Protein AF-A0A845E142-F1 (afdb_monomer)

Secondary structure (DSSP, 8-state):
------HHHHHHHHHHHHHHHHHHHHHHHHHHHH-TT-HHHHHHHHHHHHHHHHHHHHHHHHH---STTTTS---SS--TTSSPPTT--

Organism: NCBI:txid45668

Foldseek 3Di:
DPDDPDLVVVLVVLVVVLVVLVVLLVVLVVVCVVVVPPVVSVVSNVVSVVVNVVSQVVSCVRPNHDDPDPPGDADPPGCPVVDDDPVSD

Radius of gyration: 15.97 Å; Cα contacts (8 Å, |Δi|>4): 50; chains: 1; bounding box: 47×23×45 Å

pLDDT: mean 89.31, std 13.06, range [38.09, 98.81]

Nearest PDB structures (foldseek):
  6rwy-assembly1_L  TM=8.661E-01  e=1.184E+00  Shigella flexneri
  1lrz-assembly1_A  TM=8.532E-01  e=1.113E+00  Staphylococcus aureus
  7rye-assembly1_G  TM=8.133E-01  e=1.822E+00  Salmonella enterica subsp. enterica serovar Typhimurium

Mean predicted aligned error: 5.3 Å

Solvent-accessible surface area (backbone atoms only — not comparable to full-atom values): 5410 Å² total; per-residue (Å²): 131,84,80,75,78,55,67,65,62,52,51,50,54,55,49,52,51,39,50,54,40,51,48,52,47,51,53,47,48,62,48,35,77,77,41,80,79,46,64,64,60,53,51,52,42,55,52,42,53,52,51,38,52,52,48,51,51,55,43,33,76,76,68,42,60,82,45,73,95,76,72,35,74,76,58,87,70,84,46,77,80,76,50,79,54,84,83,77,101

Structure (mmCIF, N/CA/C/O backbone):
data_AF-A0A845E142-F1
#
_entry.id   AF-A0A845E142-F1
#
loop_
_atom_site.group_PDB
_atom_site.id
_atom_site.type_symbol
_atom_site.label_atom_id
_atom_site.label_alt_id
_atom_site.label_comp_id
_atom_site.label_asym_id
_atom_site.label_entity_id
_atom_site.label_seq_id
_atom_site.pdbx_PDB_ins_code
_atom_site.Cartn_x
_atom_site.Cartn_y
_atom_site.Cartn_z
_atom_site.occupancy
_atom_site.B_iso_or_equiv
_atom_site.auth_seq_id
_atom_site.auth_comp_id
_atom_site.auth_asym_id
_atom_site.auth_atom_id
_atom_site.pdbx_PDB_model_num
ATOM 1 N N . MET A 1 1 ? 32.636 -11.509 -9.370 1.00 38.09 1 MET A N 1
ATOM 2 C CA . MET A 1 1 ? 31.690 -11.072 -10.420 1.00 38.09 1 MET A CA 1
ATOM 3 C C . MET A 1 1 ? 30.367 -10.766 -9.735 1.00 38.09 1 MET A C 1
ATOM 5 O O . MET A 1 1 ? 29.820 -11.663 -9.109 1.00 38.09 1 MET A O 1
ATOM 9 N N . LYS A 1 2 ? 29.915 -9.505 -9.721 1.00 46.09 2 LYS A N 1
ATOM 10 C CA . LYS A 1 2 ? 28.627 -9.140 -9.111 1.00 46.09 2 LYS A CA 1
ATOM 11 C C . LYS A 1 2 ? 27.521 -9.768 -9.961 1.00 46.09 2 LYS A C 1
ATOM 13 O O . LYS A 1 2 ? 27.431 -9.454 -11.143 1.00 46.09 2 LYS A O 1
ATOM 18 N N . GLN A 1 3 ? 26.745 -10.685 -9.390 1.00 47.62 3 GLN A N 1
ATOM 19 C CA . GLN A 1 3 ? 25.528 -11.188 -10.023 1.00 47.62 3 GLN A CA 1
ATOM 20 C C . GLN A 1 3 ? 24.621 -9.976 -10.261 1.00 47.62 3 GLN A C 1
ATOM 22 O O . GLN A 1 3 ? 24.196 -9.331 -9.304 1.00 47.62 3 GLN A O 1
ATOM 27 N N . ALA A 1 4 ? 24.406 -9.606 -11.523 1.00 57.75 4 ALA A N 1
ATOM 28 C CA . ALA A 1 4 ? 23.418 -8.594 -11.862 1.00 57.75 4 ALA A CA 1
ATOM 29 C C . ALA A 1 4 ? 22.057 -9.098 -11.363 1.00 57.75 4 ALA A C 1
ATOM 31 O O . ALA A 1 4 ? 21.683 -10.240 -11.643 1.00 57.75 4 ALA A O 1
ATOM 32 N N . ALA A 1 5 ? 21.361 -8.287 -10.565 1.00 63.06 5 ALA A N 1
ATOM 33 C CA . ALA A 1 5 ? 20.026 -8.617 -10.092 1.00 63.06 5 ALA A CA 1
ATOM 34 C C . ALA A 1 5 ? 19.133 -8.903 -11.306 1.00 63.06 5 ALA A C 1
ATOM 36 O O . ALA A 1 5 ? 19.100 -8.115 -12.248 1.00 63.06 5 ALA A O 1
ATOM 37 N N . ASN A 1 6 ? 18.457 -10.053 -11.309 1.00 82.62 6 ASN A N 1
ATOM 38 C CA . ASN A 1 6 ? 17.491 -10.386 -12.348 1.00 82.62 6 ASN A CA 1
ATOM 39 C C . ASN A 1 6 ? 16.286 -9.433 -12.196 1.00 82.62 6 ASN A C 1
ATOM 41 O O . ASN A 1 6 ? 15.571 -9.569 -11.197 1.00 82.62 6 ASN A O 1
ATOM 45 N N . PRO A 1 7 ? 16.028 -8.512 -13.149 1.00 82.50 7 PRO A N 1
ATOM 46 C CA . PRO A 1 7 ? 14.974 -7.503 -13.017 1.00 82.50 7 PRO A CA 1
ATOM 47 C C . PRO A 1 7 ? 13.585 -8.115 -12.836 1.00 82.50 7 PRO A C 1
ATOM 49 O O . PRO A 1 7 ? 12.741 -7.544 -12.151 1.00 82.50 7 PRO A O 1
ATOM 52 N N . ALA A 1 8 ? 13.353 -9.304 -13.405 1.00 84.81 8 ALA A N 1
ATOM 53 C CA . 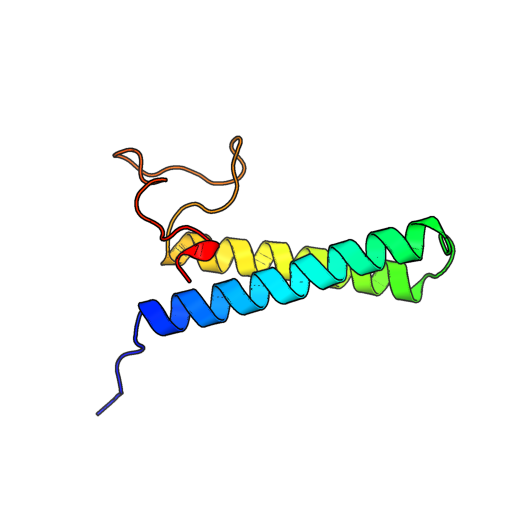ALA A 1 8 ? 12.119 -10.040 -13.184 1.00 84.81 8 ALA A CA 1
ATOM 54 C C . ALA A 1 8 ? 12.002 -10.450 -11.712 1.00 84.81 8 ALA A C 1
ATOM 56 O O . ALA A 1 8 ? 11.022 -10.110 -11.065 1.00 84.81 8 ALA A O 1
ATOM 57 N N . LYS A 1 9 ? 13.026 -11.106 -11.148 1.00 88.19 9 LYS A N 1
ATOM 58 C CA . LYS A 1 9 ? 13.028 -11.555 -9.743 1.00 88.19 9 LYS A CA 1
ATOM 59 C C . LYS A 1 9 ? 12.824 -10.397 -8.763 1.00 88.19 9 LYS A C 1
ATOM 61 O O . LYS A 1 9 ? 12.129 -10.554 -7.766 1.00 88.19 9 LYS A O 1
ATOM 66 N N . GLU A 1 10 ? 13.423 -9.246 -9.045 1.00 90.69 10 GLU A N 1
ATOM 67 C CA . GLU A 1 10 ? 13.238 -8.040 -8.240 1.00 90.69 10 GLU A CA 1
ATOM 68 C C . GLU A 1 10 ? 11.808 -7.493 -8.333 1.00 90.69 10 GLU A C 1
ATOM 70 O O . GLU A 1 10 ? 11.211 -7.175 -7.304 1.00 90.69 10 GLU A O 1
ATOM 75 N N . ARG A 1 11 ? 11.236 -7.448 -9.545 1.00 90.25 11 ARG A N 1
ATOM 76 C CA . ARG A 1 11 ? 9.827 -7.094 -9.765 1.00 90.25 11 ARG A CA 1
ATOM 77 C C . ARG A 1 11 ? 8.899 -8.004 -8.960 1.00 90.25 11 ARG A C 1
ATOM 79 O O . ARG A 1 11 ? 8.024 -7.489 -8.272 1.00 90.25 11 ARG A O 1
ATOM 86 N N . TYR A 1 12 ? 9.117 -9.321 -9.020 1.00 89.94 12 TYR A N 1
ATOM 87 C CA . TYR A 1 12 ? 8.354 -10.315 -8.259 1.00 89.94 12 TYR A CA 1
ATOM 88 C C . TYR A 1 12 ? 8.430 -10.051 -6.756 1.00 89.94 12 TYR A C 1
ATOM 90 O O . TYR A 1 12 ? 7.3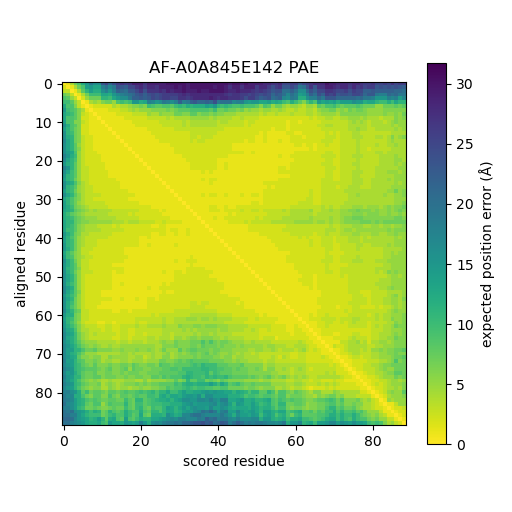97 -9.888 -6.120 1.00 89.94 12 TYR A O 1
ATOM 98 N N . ALA A 1 13 ? 9.638 -9.938 -6.199 1.00 92.44 13 ALA A N 1
ATOM 99 C CA . ALA A 1 13 ? 9.823 -9.742 -4.762 1.00 92.44 13 ALA A CA 1
ATOM 100 C C . ALA A 1 13 ? 9.190 -8.434 -4.257 1.00 92.44 13 ALA A C 1
ATOM 102 O O . ALA A 1 13 ? 8.615 -8.389 -3.170 1.00 92.44 13 ALA A O 1
ATOM 103 N N . LEU A 1 14 ? 9.283 -7.354 -5.041 1.00 93.69 14 LEU A N 1
ATOM 104 C CA . LEU A 1 14 ? 8.679 -6.081 -4.666 1.00 93.69 14 LEU A CA 1
ATOM 105 C C . LEU A 1 14 ? 7.149 -6.126 -4.770 1.00 93.69 14 LEU A C 1
ATOM 107 O O . LEU A 1 14 ? 6.475 -5.602 -3.886 1.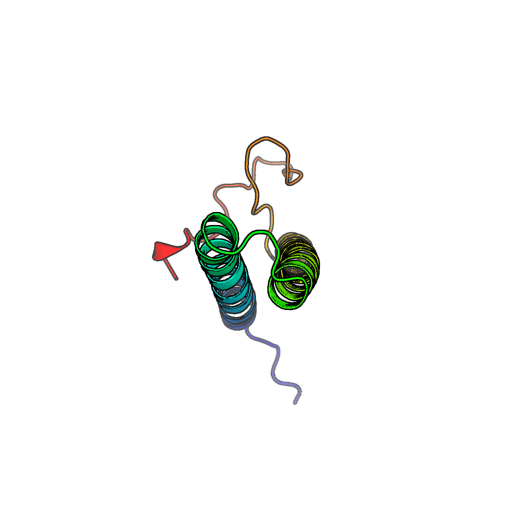00 93.69 14 LEU A O 1
ATOM 111 N N . MET A 1 15 ? 6.607 -6.774 -5.806 1.00 92.75 15 MET A N 1
ATOM 112 C CA . MET A 1 15 ? 5.164 -6.979 -5.953 1.00 92.75 15 MET A CA 1
ATOM 113 C C . MET A 1 15 ? 4.598 -7.849 -4.828 1.00 92.75 15 MET A C 1
ATOM 115 O O . MET A 1 15 ? 3.601 -7.475 -4.220 1.00 92.75 15 MET A O 1
ATOM 119 N N . GLU A 1 16 ? 5.260 -8.960 -4.504 1.00 93.50 16 GLU A N 1
ATOM 120 C CA . GLU A 1 16 ? 4.881 -9.849 -3.402 1.00 93.50 16 GLU A CA 1
ATOM 121 C C . GLU A 1 16 ? 4.821 -9.072 -2.082 1.00 93.50 16 GLU A C 1
ATOM 123 O O . GLU A 1 16 ? 3.829 -9.135 -1.358 1.00 93.50 16 GLU A O 1
ATOM 128 N N . LYS A 1 17 ? 5.831 -8.236 -1.806 1.00 96.31 17 LYS A N 1
ATOM 129 C CA . LYS A 1 17 ? 5.830 -7.398 -0.604 1.00 96.31 17 LYS A CA 1
ATOM 130 C C . LYS A 1 17 ? 4.672 -6.392 -0.590 1.00 96.31 17 LYS A C 1
ATOM 132 O O . LYS A 1 17 ? 4.049 -6.209 0.453 1.00 96.31 17 LYS A O 1
ATOM 137 N N . ILE A 1 18 ? 4.366 -5.756 -1.725 1.00 96.38 18 ILE A N 1
ATOM 138 C CA . ILE A 1 18 ? 3.203 -4.860 -1.849 1.00 96.38 18 ILE A CA 1
ATOM 139 C C . ILE A 1 18 ? 1.914 -5.622 -1.533 1.00 96.38 18 ILE A C 1
ATOM 141 O O . ILE A 1 18 ? 1.115 -5.145 -0.734 1.00 96.38 18 ILE A O 1
ATOM 145 N N . GLN A 1 19 ? 1.735 -6.811 -2.111 1.00 94.62 19 GLN A N 1
ATOM 146 C CA . GLN A 1 19 ? 0.551 -7.645 -1.899 1.00 94.62 19 GLN A CA 1
ATOM 147 C C . GLN A 1 19 ? 0.396 -8.060 -0.434 1.00 94.62 19 GLN A C 1
ATOM 149 O O . GLN A 1 19 ? -0.707 -7.987 0.098 1.00 94.62 19 GLN A O 1
ATOM 154 N N . MET A 1 20 ? 1.486 -8.438 0.240 1.00 97.50 20 MET A N 1
ATOM 155 C CA . MET A 1 20 ? 1.461 -8.788 1.664 1.00 97.50 20 MET A CA 1
ATOM 156 C C . MET A 1 20 ? 1.019 -7.611 2.543 1.00 97.50 20 MET A C 1
ATOM 158 O O . MET A 1 20 ? 0.171 -7.778 3.419 1.00 97.50 20 MET A O 1
ATOM 162 N N . VAL A 1 21 ? 1.581 -6.420 2.311 1.00 98.44 21 VAL A N 1
ATOM 163 C CA . VAL A 1 21 ? 1.232 -5.215 3.082 1.00 98.44 21 VAL A CA 1
ATOM 164 C C . VAL A 1 21 ? -0.207 -4.785 2.791 1.00 98.44 21 VAL A C 1
ATOM 166 O O . VAL A 1 21 ? -0.952 -4.472 3.717 1.00 98.44 21 VAL A O 1
ATOM 169 N N . ASP A 1 22 ? -0.626 -4.815 1.525 1.00 97.69 22 ASP A N 1
ATOM 170 C CA . ASP A 1 22 ? -1.995 -4.474 1.128 1.00 97.69 22 ASP A CA 1
ATOM 171 C C . ASP A 1 22 ? -3.024 -5.461 1.691 1.00 97.69 22 ASP A C 1
ATOM 173 O O . ASP A 1 22 ? -4.093 -5.040 2.128 1.00 97.69 22 ASP A O 1
ATOM 177 N N . PHE A 1 23 ? -2.696 -6.754 1.751 1.00 97.81 23 PHE A N 1
ATOM 178 C CA . PHE A 1 23 ? -3.531 -7.751 2.418 1.00 97.81 23 PHE A CA 1
ATOM 179 C C . PHE A 1 23 ? -3.693 -7.428 3.908 1.00 97.81 23 PHE A C 1
ATOM 181 O O . PHE A 1 23 ? -4.814 -7.369 4.404 1.00 97.81 23 PHE A O 1
ATOM 188 N N . ALA A 1 24 ? -2.597 -7.129 4.610 1.00 98.56 24 ALA A N 1
ATOM 189 C CA . ALA A 1 24 ? -2.658 -6.758 6.023 1.00 98.56 24 ALA A CA 1
ATOM 190 C C . ALA A 1 24 ? -3.490 -5.485 6.270 1.00 98.56 24 ALA A C 1
ATOM 192 O O . ALA A 1 24 ? -4.189 -5.396 7.277 1.00 98.56 24 ALA A O 1
ATOM 193 N N . LEU A 1 25 ? -3.462 -4.514 5.349 1.00 98.81 25 LEU A N 1
ATOM 194 C CA . LEU A 1 25 ? -4.321 -3.328 5.414 1.00 98.81 25 LEU A CA 1
ATOM 195 C C . LEU A 1 25 ? -5.807 -3.674 5.279 1.00 98.81 25 LEU A C 1
ATOM 197 O O . LEU A 1 25 ? -6.626 -3.101 6.000 1.00 98.81 25 LEU A O 1
ATOM 201 N N . VAL A 1 26 ? -6.162 -4.607 4.392 1.00 98.69 26 VAL A N 1
ATOM 202 C CA . VAL A 1 26 ? -7.543 -5.096 4.260 1.00 98.69 26 VAL A CA 1
ATOM 203 C C . VAL A 1 26 ? -7.985 -5.783 5.551 1.00 98.69 26 VAL A C 1
ATOM 205 O O . VAL A 1 26 ? -9.025 -5.425 6.099 1.00 98.69 26 VAL A O 1
ATOM 208 N N . GLU A 1 27 ? -7.169 -6.689 6.089 1.00 98.69 27 GLU A N 1
ATOM 209 C CA . GLU A 1 27 ? -7.484 -7.406 7.331 1.00 98.69 27 GLU A CA 1
ATOM 210 C C . GLU A 1 27 ? -7.638 -6.455 8.525 1.00 98.69 27 GLU A C 1
ATOM 212 O O . GLU A 1 27 ? -8.595 -6.560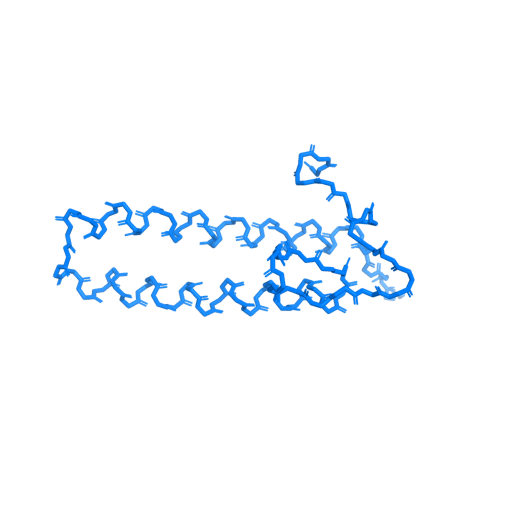 9.291 1.00 98.69 27 GLU A O 1
ATOM 217 N N . LEU A 1 28 ? -6.738 -5.475 8.668 1.00 98.75 28 LEU A N 1
ATOM 218 C CA . LEU A 1 28 ? -6.837 -4.465 9.724 1.00 98.75 28 LEU A CA 1
ATOM 219 C C . LEU A 1 28 ? -8.068 -3.577 9.563 1.00 98.75 28 LEU A C 1
ATOM 221 O O . LEU A 1 28 ? -8.656 -3.195 10.570 1.00 98.75 28 LEU A O 1
ATOM 225 N N . THR A 1 29 ? -8.480 -3.272 8.331 1.00 98.69 29 THR A N 1
ATOM 226 C CA . THR A 1 29 ? -9.734 -2.544 8.083 1.00 98.69 29 THR A CA 1
ATOM 227 C C . THR A 1 29 ? -10.918 -3.334 8.638 1.00 98.69 29 THR A C 1
ATOM 229 O O . THR A 1 29 ? -11.664 -2.817 9.465 1.00 98.69 29 THR A O 1
ATOM 232 N N . LEU A 1 30 ? -11.026 -4.616 8.269 1.00 98.62 30 LEU A N 1
ATOM 233 C CA . LEU A 1 30 ? -12.099 -5.500 8.736 1.00 98.62 30 LEU A CA 1
ATOM 234 C C . LEU A 1 30 ? -12.084 -5.685 10.262 1.00 98.62 30 LEU A C 1
ATOM 236 O O . LEU A 1 30 ? -13.134 -5.717 10.904 1.00 98.62 30 LEU A O 1
ATOM 240 N N . TYR A 1 31 ? -10.899 -5.787 10.868 1.00 98.75 31 TYR A N 1
ATOM 241 C CA . TYR A 1 31 ? -10.763 -5.854 12.322 1.00 98.75 31 TYR A CA 1
ATOM 242 C C . TYR A 1 31 ? -11.233 -4.556 12.996 1.00 98.75 31 TYR A C 1
ATOM 244 O O . TYR A 1 31 ? -12.037 -4.601 13.931 1.00 98.75 31 TYR A O 1
ATOM 252 N N . LEU A 1 32 ? -10.779 -3.397 12.509 1.00 98.75 32 LEU A N 1
ATOM 253 C CA . LEU A 1 32 ? -11.106 -2.085 13.072 1.00 98.75 32 LEU A CA 1
ATOM 254 C C . LEU A 1 32 ? -12.587 -1.717 12.921 1.00 98.75 32 LEU A C 1
ATOM 256 O O . LEU A 1 32 ? -13.108 -1.026 13.795 1.00 98.75 32 LEU A O 1
ATOM 260 N N . ASP A 1 33 ? -13.286 -2.239 11.907 1.00 98.69 33 ASP A N 1
ATOM 261 C CA . ASP A 1 33 ? -14.748 -2.112 11.784 1.00 98.69 33 ASP A CA 1
ATOM 262 C C . ASP A 1 33 ? -15.487 -2.674 13.014 1.00 98.69 33 ASP A C 1
ATOM 264 O O . ASP A 1 33 ? -16.570 -2.206 13.371 1.00 98.69 33 ASP A O 1
ATOM 268 N N . THR A 1 34 ? -14.889 -3.656 13.699 1.00 98.44 34 THR A N 1
ATOM 269 C CA . THR A 1 34 ? -15.437 -4.263 14.925 1.00 98.44 34 THR A CA 1
ATOM 270 C C . THR A 1 34 ? -14.745 -3.790 16.209 1.00 98.44 34 THR A C 1
ATOM 272 O O . THR A 1 34 ? -15.341 -3.870 17.283 1.00 98.44 34 THR A O 1
ATOM 275 N N . HIS A 1 35 ? -13.527 -3.242 16.115 1.00 98.56 35 HIS A N 1
ATOM 276 C CA . HIS A 1 35 ? -12.713 -2.771 17.245 1.00 98.56 35 HIS A CA 1
ATOM 277 C C . HIS A 1 35 ? -12.195 -1.329 17.034 1.00 98.56 35 HIS A C 1
ATOM 279 O O . HIS A 1 35 ? -10.987 -1.087 17.065 1.00 98.56 35 HIS A O 1
ATOM 285 N N . PRO A 1 36 ? -13.075 -0.321 16.872 1.00 98.44 36 PRO A N 1
ATOM 286 C CA . PRO A 1 36 ? -12.676 1.023 16.432 1.00 98.44 36 PRO A CA 1
ATOM 287 C C . PRO A 1 36 ? -11.871 1.829 17.466 1.00 98.44 36 PRO A C 1
ATOM 289 O O . PRO A 1 36 ? -11.374 2.909 17.160 1.00 98.44 36 PRO A O 1
ATOM 292 N N . GLN A 1 37 ? -11.767 1.345 18.706 1.00 98.50 37 GLN A N 1
ATOM 293 C CA . GLN A 1 37 ? -11.021 1.996 19.791 1.00 98.50 37 GLN A CA 1
ATOM 294 C C . GLN A 1 37 ? -9.648 1.353 20.042 1.00 98.50 37 GLN A C 1
ATOM 296 O O . GLN A 1 37 ? -8.916 1.797 20.929 1.00 98.50 37 GLN A O 1
ATOM 301 N N . ASP A 1 38 ? -9.281 0.321 19.277 1.00 98.75 38 ASP A N 1
ATOM 302 C CA . ASP A 1 38 ? -7.980 -0.332 19.385 1.00 98.75 38 ASP A CA 1
ATOM 303 C C . ASP A 1 38 ? -6.881 0.559 18.787 1.00 98.75 38 ASP A C 1
ATOM 305 O O . ASP A 1 38 ? -6.596 0.567 17.587 1.00 98.75 38 ASP A O 1
ATOM 309 N N . THR A 1 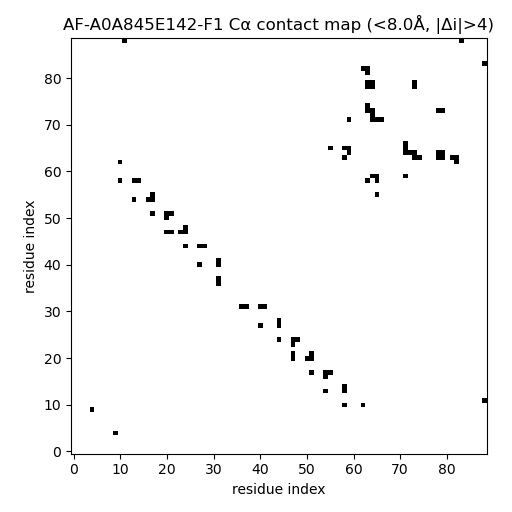39 ? -6.255 1.351 19.655 1.00 98.56 39 THR A N 1
ATOM 310 C CA . THR A 1 39 ? -5.219 2.308 19.250 1.00 98.56 39 THR A CA 1
ATOM 311 C C . THR A 1 39 ? -3.972 1.639 18.677 1.00 98.56 39 THR A C 1
ATOM 313 O O . THR A 1 39 ? -3.299 2.253 17.848 1.00 98.56 39 THR A O 1
ATOM 316 N N . GLN A 1 40 ? -3.668 0.394 19.060 1.00 98.75 40 GLN A N 1
ATOM 317 C CA . GLN A 1 40 ? -2.521 -0.332 18.516 1.00 98.75 40 GLN A CA 1
ATOM 318 C C . GLN A 1 40 ? -2.796 -0.764 17.076 1.00 98.75 40 GLN A C 1
ATOM 320 O O . GLN A 1 40 ? -1.965 -0.516 16.201 1.00 98.75 40 GLN A O 1
ATOM 325 N N . ALA A 1 41 ? -3.983 -1.314 16.807 1.00 98.56 41 ALA A N 1
ATOM 326 C CA . ALA A 1 41 ? -4.393 -1.678 15.453 1.00 98.56 41 ALA A CA 1
ATOM 327 C C . ALA A 1 41 ? -4.467 -0.451 14.524 1.00 98.56 41 ALA A C 1
ATOM 329 O O . ALA A 1 41 ? -4.003 -0.510 13.385 1.00 98.56 41 ALA A O 1
ATOM 330 N N . ILE A 1 42 ? -4.943 0.698 15.022 1.00 98.81 42 ILE A N 1
ATOM 331 C CA . ILE A 1 42 ? -4.934 1.966 14.267 1.00 98.81 42 ILE A CA 1
ATOM 332 C C . ILE A 1 42 ? -3.503 2.404 13.927 1.00 98.81 42 ILE A C 1
ATOM 334 O O . ILE A 1 42 ? -3.221 2.818 12.800 1.00 98.81 42 ILE A O 1
ATOM 338 N N . GLN A 1 43 ? -2.577 2.333 14.887 1.00 98.81 43 GLN A N 1
ATOM 339 C CA . GLN A 1 43 ? -1.175 2.682 14.642 1.00 98.81 43 GLN A CA 1
ATOM 340 C C . GLN A 1 43 ? -0.536 1.746 13.615 1.00 98.81 43 GLN A C 1
ATOM 342 O O . GLN A 1 43 ? 0.146 2.226 12.708 1.00 98.81 43 GLN A O 1
ATOM 347 N N . GLN A 1 44 ? -0.795 0.441 13.715 1.00 98.75 44 GLN A N 1
ATOM 348 C CA . GLN A 1 44 ? -0.306 -0.548 12.760 1.00 98.75 44 GLN A CA 1
ATOM 349 C C . GLN A 1 44 ? -0.857 -0.292 11.354 1.00 98.75 44 GLN A C 1
ATOM 351 O O . GLN A 1 44 ? -0.091 -0.286 10.391 1.00 98.75 44 GLN A O 1
ATOM 356 N N . PHE A 1 45 ? -2.155 0.002 11.235 1.00 98.81 45 PHE A N 1
ATOM 357 C CA . PHE A 1 45 ? -2.779 0.361 9.963 1.00 98.81 45 PHE A CA 1
ATOM 358 C C . PHE A 1 45 ? -2.082 1.568 9.325 1.00 98.81 45 PHE A C 1
ATOM 360 O O . PHE A 1 45 ? -1.673 1.514 8.167 1.00 98.81 45 PHE A O 1
ATOM 367 N N . ASN A 1 46 ? -1.860 2.639 10.092 1.00 98.69 46 ASN A N 1
ATOM 368 C CA . ASN A 1 46 ? -1.196 3.842 9.589 1.00 98.69 46 ASN A CA 1
ATOM 369 C C . ASN A 1 46 ? 0.258 3.583 9.160 1.00 98.69 46 ASN A C 1
ATOM 371 O O . ASN A 1 46 ? 0.703 4.114 8.141 1.00 98.69 46 ASN A O 1
ATOM 375 N N . GLN A 1 47 ? 0.999 2.760 9.909 1.00 98.75 47 GLN A N 1
ATOM 376 C CA . GLN A 1 47 ? 2.369 2.372 9.557 1.00 98.75 47 GLN A CA 1
ATOM 377 C C . GLN A 1 47 ? 2.406 1.587 8.241 1.00 98.75 47 GLN A C 1
ATOM 379 O O . GLN A 1 47 ? 3.176 1.927 7.342 1.00 98.75 47 GLN A O 1
ATOM 384 N N . LEU A 1 48 ? 1.530 0.592 8.096 1.00 98.75 48 LEU A N 1
ATOM 385 C CA . LEU A 1 48 ? 1.435 -0.215 6.881 1.00 98.75 48 LEU A CA 1
ATOM 386 C C . LEU A 1 48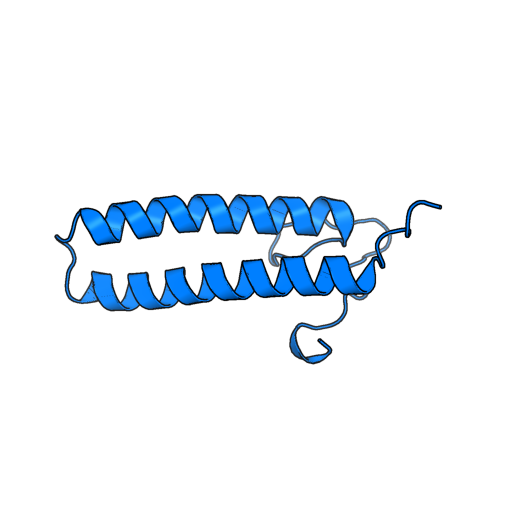 ? 0.924 0.599 5.686 1.00 98.75 48 LEU A C 1
ATOM 388 O O . LEU A 1 48 ? 1.351 0.360 4.561 1.00 98.75 48 LEU A O 1
ATOM 392 N N . ALA A 1 49 ? 0.069 1.602 5.902 1.00 98.62 49 ALA A N 1
ATOM 393 C CA . ALA A 1 49 ? -0.410 2.480 4.835 1.00 98.62 49 ALA A CA 1
ATOM 394 C C . ALA A 1 49 ? 0.736 3.319 4.245 1.00 98.62 49 ALA A C 1
ATOM 396 O O . ALA A 1 49 ? 0.842 3.471 3.024 1.00 98.62 49 ALA A O 1
ATOM 397 N N . VAL A 1 50 ? 1.628 3.822 5.106 1.00 98.56 50 VAL A N 1
ATOM 398 C CA . VAL A 1 50 ? 2.863 4.497 4.686 1.00 98.56 50 VAL A CA 1
ATOM 399 C C . VAL A 1 50 ? 3.785 3.523 3.951 1.00 98.56 50 VAL A C 1
ATOM 401 O O . VAL A 1 50 ? 4.238 3.840 2.852 1.00 98.56 50 VAL A O 1
ATOM 404 N N . GLU A 1 51 ? 4.002 2.322 4.495 1.00 98.56 51 GLU A N 1
ATOM 405 C CA . GLU A 1 51 ? 4.841 1.304 3.853 1.00 98.56 51 GLU A CA 1
ATOM 406 C C . GLU A 1 51 ? 4.310 0.905 2.465 1.00 98.56 51 GLU A C 1
ATOM 408 O O . GLU A 1 51 ? 5.072 0.889 1.499 1.00 98.56 51 GLU A O 1
ATOM 413 N N . SER A 1 52 ? 3.004 0.656 2.328 1.00 98.19 52 SER A N 1
ATOM 414 C CA . SER A 1 52 ? 2.352 0.328 1.052 1.00 98.19 52 SER A CA 1
ATOM 415 C C . SER A 1 52 ? 2.584 1.420 0.009 1.00 98.19 52 SER A C 1
ATOM 417 O O . SER A 1 52 ? 2.986 1.138 -1.125 1.00 98.19 52 SER A O 1
ATOM 419 N N . ARG A 1 53 ? 2.389 2.688 0.390 1.00 97.31 53 ARG A N 1
ATOM 420 C CA . ARG A 1 53 ? 2.634 3.837 -0.492 1.00 97.31 53 ARG A CA 1
ATOM 421 C C . ARG A 1 53 ? 4.088 3.882 -0.958 1.00 97.31 53 ARG A C 1
ATOM 423 O O . ARG A 1 53 ? 4.339 4.088 -2.147 1.00 97.31 53 ARG A O 1
ATOM 430 N N . ASP A 1 54 ? 5.029 3.705 -0.040 1.00 97.81 54 ASP A N 1
ATOM 431 C CA . ASP A 1 54 ? 6.456 3.823 -0.330 1.00 97.81 54 ASP A CA 1
ATOM 432 C C . ASP A 1 54 ? 6.944 2.654 -1.206 1.00 97.81 54 ASP A C 1
ATOM 434 O O . ASP A 1 54 ? 7.687 2.871 -2.166 1.00 97.81 54 ASP A O 1
ATOM 438 N N . LEU A 1 55 ? 6.446 1.434 -0.969 1.00 97.44 55 LEU A N 1
ATOM 439 C CA . LEU A 1 55 ? 6.709 0.267 -1.817 1.00 97.44 55 LEU A CA 1
ATOM 440 C C . LEU A 1 55 ? 6.145 0.440 -3.231 1.00 97.44 55 LEU A C 1
ATOM 442 O O . LEU A 1 55 ? 6.852 0.179 -4.204 1.00 97.44 55 LEU A O 1
ATOM 446 N N . LYS A 1 56 ? 4.905 0.927 -3.364 1.00 95.75 56 LYS A N 1
ATOM 447 C CA . LYS A 1 56 ? 4.287 1.210 -4.672 1.00 95.75 56 LYS A CA 1
ATOM 448 C C . LYS A 1 56 ? 5.056 2.288 -5.432 1.00 95.75 56 LYS A C 1
ATOM 450 O O . LYS A 1 56 ? 5.296 2.128 -6.623 1.00 95.75 56 LYS A O 1
ATOM 455 N N . SER A 1 57 ? 5.511 3.337 -4.745 1.00 95.19 57 SER A N 1
ATOM 456 C CA . SER A 1 57 ? 6.380 4.363 -5.337 1.00 95.19 57 SER A CA 1
ATOM 457 C C . SER A 1 57 ? 7.708 3.772 -5.825 1.00 95.19 57 SER A C 1
ATOM 459 O O . SER A 1 57 ? 8.131 4.035 -6.950 1.00 95.19 57 SER A O 1
ATOM 461 N N . ALA A 1 58 ? 8.350 2.920 -5.019 1.00 95.06 58 ALA A N 1
ATOM 462 C CA . ALA A 1 58 ? 9.584 2.241 -5.408 1.00 95.06 58 ALA A CA 1
ATOM 463 C C . ALA A 1 58 ? 9.383 1.299 -6.607 1.00 95.06 58 ALA A C 1
ATOM 465 O O . ALA A 1 58 ? 10.262 1.211 -7.467 1.00 95.06 58 ALA A O 1
ATOM 466 N N . TYR A 1 59 ? 8.233 0.623 -6.681 1.00 93.50 59 TYR A N 1
ATOM 467 C CA . TYR A 1 59 ? 7.868 -0.219 -7.816 1.00 93.50 59 TYR A CA 1
ATOM 468 C C . TYR A 1 59 ? 7.690 0.619 -9.078 1.00 93.50 59 TYR A C 1
ATOM 470 O O . TYR A 1 59 ? 8.299 0.320 -10.104 1.00 93.50 59 TYR A O 1
ATOM 478 N N . GLU A 1 60 ? 6.928 1.709 -8.992 1.00 92.25 60 GLU A N 1
ATOM 479 C CA . GLU A 1 60 ? 6.638 2.574 -10.134 1.00 92.25 60 GLU A CA 1
ATOM 480 C C . GLU A 1 60 ? 7.893 3.200 -10.742 1.00 92.25 60 GLU A C 1
ATOM 482 O O . GLU A 1 60 ? 8.035 3.237 -11.964 1.00 92.25 60 GLU A O 1
ATOM 487 N N . GLN A 1 61 ? 8.843 3.612 -9.898 1.00 91.31 61 GLN A N 1
ATOM 488 C CA . GLN A 1 61 ? 10.130 4.163 -10.334 1.00 91.31 61 GLN A CA 1
ATOM 489 C C . GLN A 1 61 ? 10.971 3.174 -11.155 1.00 91.31 61 GLN A C 1
ATOM 491 O O . GLN A 1 61 ? 11.792 3.603 -11.963 1.00 91.31 61 GLN A O 1
ATOM 496 N N . ARG A 1 62 ? 10.804 1.862 -10.941 1.00 90.50 62 ARG A N 1
ATOM 497 C CA . ARG A 1 62 ? 11.630 0.816 -11.572 1.00 90.50 62 ARG A CA 1
ATOM 498 C C . ARG A 1 62 ? 10.921 0.100 -12.713 1.00 90.50 62 ARG A C 1
ATOM 500 O O . ARG A 1 62 ? 11.571 -0.309 -13.672 1.00 90.50 62 ARG A O 1
ATOM 507 N N . PHE A 1 63 ? 9.611 -0.088 -12.595 1.00 88.88 63 PHE A N 1
ATOM 508 C CA . PHE A 1 63 ? 8.864 -1.045 -13.409 1.00 88.88 63 PHE A CA 1
ATOM 509 C C . PHE A 1 63 ? 7.689 -0.438 -14.179 1.00 88.88 63 PHE A C 1
ATOM 511 O O . PHE A 1 63 ? 7.105 -1.140 -15.005 1.00 88.88 63 PHE A O 1
ATOM 518 N N . GLY A 1 64 ? 7.380 0.844 -13.960 1.00 89.81 64 GLY A N 1
ATOM 519 C CA . GLY A 1 64 ? 6.286 1.547 -14.625 1.00 89.81 64 GLY A CA 1
ATOM 520 C C . GLY 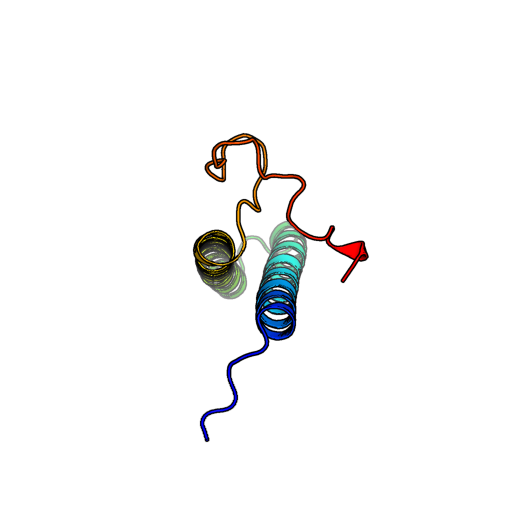A 1 64 ? 5.015 1.657 -13.774 1.00 89.81 64 GLY A C 1
ATOM 521 O O . GLY A 1 64 ? 4.992 1.222 -12.623 1.00 89.81 64 GLY A O 1
ATOM 522 N N . PRO A 1 65 ? 3.955 2.277 -14.314 1.00 91.75 65 PRO A N 1
ATOM 523 C CA . PRO A 1 65 ? 2.775 2.656 -13.541 1.00 91.75 65 PRO A CA 1
ATOM 524 C C . PRO A 1 65 ? 2.040 1.445 -12.943 1.00 91.75 65 PRO A C 1
ATOM 526 O O . PRO A 1 65 ? 1.965 0.385 -13.564 1.00 91.75 65 PRO A O 1
ATOM 529 N N . LEU A 1 66 ? 1.479 1.620 -11.740 1.00 90.69 66 LEU A N 1
ATOM 530 C CA . LEU A 1 66 ? 0.827 0.550 -10.971 1.00 90.69 66 LEU A CA 1
ATOM 531 C C . LEU A 1 66 ? -0.601 0.904 -10.515 1.00 90.69 66 LEU A C 1
ATOM 533 O O . LEU A 1 66 ? -1.459 0.028 -10.431 1.00 90.69 66 LEU A O 1
ATOM 537 N N . ARG A 1 67 ? -0.881 2.177 -10.217 1.00 90.06 67 ARG A N 1
ATOM 538 C CA . ARG A 1 67 ? -2.130 2.661 -9.607 1.00 90.06 67 ARG A CA 1
ATOM 539 C C . ARG A 1 67 ? -2.989 3.457 -10.595 1.00 90.06 67 ARG A C 1
ATOM 541 O O . ARG A 1 67 ? -2.607 4.529 -11.063 1.00 90.06 67 ARG A O 1
ATOM 548 N N . GLN A 1 68 ? -4.163 2.915 -10.902 1.00 87.38 68 GLN A N 1
ATOM 549 C CA . GLN A 1 68 ? -5.095 3.445 -11.904 1.00 87.38 68 GLN A CA 1
ATOM 550 C C . GLN A 1 68 ? -5.679 4.823 -11.539 1.00 87.38 68 GLN A C 1
ATOM 552 O O . GLN A 1 68 ? -5.475 5.341 -10.442 1.00 87.38 68 GLN A O 1
ATOM 557 N N . TYR A 1 69 ? -6.443 5.403 -12.472 1.00 88.62 69 TYR A N 1
ATOM 558 C CA . TYR A 1 69 ? -7.236 6.626 -12.266 1.00 88.62 69 TYR A CA 1
ATOM 559 C C . TYR A 1 69 ? -6.412 7.863 -11.863 1.00 88.62 69 TYR A C 1
ATOM 561 O O . TYR A 1 69 ? -6.856 8.694 -11.077 1.00 88.62 69 TYR A O 1
ATOM 569 N N . GLY A 1 70 ? -5.201 7.991 -12.417 1.00 86.75 70 GLY A N 1
ATOM 570 C CA . GLY A 1 70 ? -4.329 9.153 -12.208 1.00 86.75 70 GLY A CA 1
ATOM 571 C C . GLY A 1 70 ? -3.458 9.093 -10.951 1.00 86.75 70 GLY A C 1
ATOM 572 O O . GLY A 1 70 ? -2.758 10.059 -10.661 1.00 86.75 70 GLY A O 1
ATOM 573 N N . ALA A 1 71 ? -3.460 7.976 -10.217 1.00 89.50 71 ALA A N 1
ATOM 574 C CA . ALA A 1 71 ? -2.586 7.792 -9.058 1.00 89.50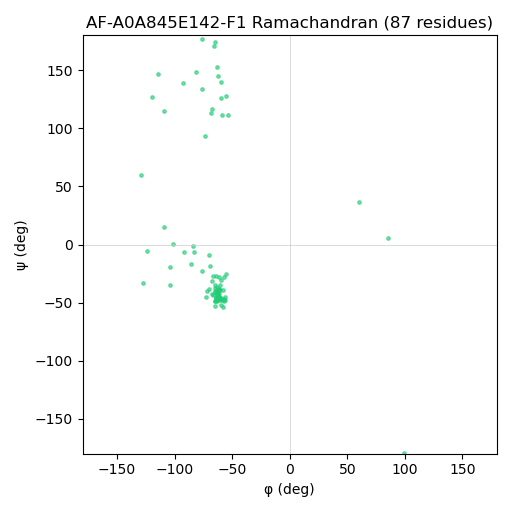 71 ALA A CA 1
ATOM 575 C C . ALA A 1 71 ? -1.119 7.489 -9.436 1.00 89.50 71 ALA A C 1
ATOM 577 O O . ALA A 1 71 ? -0.221 7.767 -8.640 1.00 89.50 71 ALA A O 1
ATOM 578 N N . SER A 1 72 ? -0.868 6.970 -10.643 1.00 91.75 72 SER A N 1
ATOM 579 C CA . SER A 1 72 ? 0.459 6.905 -11.271 1.00 91.75 72 SER A CA 1
ATOM 580 C C . SER A 1 72 ? 0.513 7.779 -12.521 1.00 91.75 72 SER A C 1
ATOM 582 O O . SER A 1 72 ? -0.455 7.859 -13.280 1.00 91.75 72 SER A O 1
ATOM 584 N N . PHE A 1 73 ? 1.680 8.361 -12.794 1.00 88.69 73 PHE A N 1
ATOM 585 C CA . PHE A 1 73 ? 1.942 9.013 -1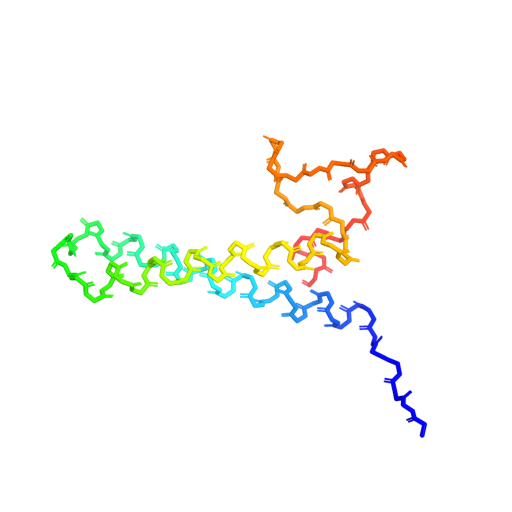4.075 1.00 88.69 73 PHE A CA 1
ATOM 586 C C . PHE A 1 73 ? 2.203 7.972 -15.169 1.00 88.69 73 PHE A C 1
ATOM 588 O O . PHE A 1 73 ? 2.971 7.031 -14.972 1.00 88.69 73 PHE A O 1
ATOM 595 N N . SER A 1 74 ? 1.576 8.148 -16.332 1.00 88.00 74 SER A N 1
ATOM 596 C CA . SER A 1 74 ? 1.867 7.348 -17.523 1.00 88.00 74 SER A CA 1
ATOM 597 C C . SER A 1 74 ? 3.105 7.871 -18.246 1.00 88.00 74 SER A C 1
ATOM 599 O O . SER A 1 74 ? 3.349 9.078 -18.290 1.00 88.00 74 SER A O 1
ATOM 601 N N . GLY A 1 75 ? 3.846 6.965 -18.878 1.00 86.06 75 GLY A N 1
ATOM 602 C CA . GLY A 1 75 ? 4.858 7.326 -19.865 1.00 86.06 75 GLY A CA 1
ATOM 603 C C . GLY A 1 75 ? 4.247 7.719 -21.213 1.00 86.06 75 GLY A C 1
ATOM 604 O O . GLY A 1 75 ? 3.033 7.643 -21.421 1.00 86.06 75 GLY A O 1
ATOM 605 N N . TYR A 1 76 ? 5.120 8.117 -22.138 1.00 85.25 76 TYR A N 1
ATOM 606 C CA . TYR A 1 76 ? 4.815 8.205 -23.563 1.00 85.25 76 TYR A CA 1
ATOM 607 C C . TYR A 1 76 ? 5.768 7.274 -24.334 1.00 85.25 76 TYR A C 1
ATOM 609 O O . TYR A 1 76 ? 6.983 7.416 -24.165 1.00 85.25 76 TYR A O 1
ATOM 617 N N . PRO A 1 77 ? 5.266 6.359 -25.187 1.00 90.19 77 PRO A N 1
ATOM 618 C CA . PRO A 1 77 ? 3.851 6.053 -25.447 1.00 90.19 77 PRO A CA 1
ATOM 619 C C . PRO A 1 77 ? 3.138 5.437 -24.225 1.00 90.19 77 PRO A C 1
ATOM 621 O O . PRO A 1 77 ? 3.776 5.131 -23.221 1.00 90.19 77 PRO A O 1
ATOM 624 N N . TRP A 1 78 ? 1.808 5.290 -24.298 1.00 88.50 78 TRP A N 1
ATOM 625 C CA . TRP A 1 78 ? 0.989 4.719 -23.219 1.00 88.50 78 TRP A CA 1
ATOM 626 C C . TRP A 1 78 ? 1.513 3.340 -22.786 1.00 88.50 78 TRP A C 1
ATOM 628 O O . TRP A 1 78 ? 1.413 2.376 -23.539 1.00 88.50 78 TRP A O 1
ATOM 638 N N . ASN A 1 79 ? 2.054 3.255 -21.568 1.00 86.44 79 ASN A N 1
ATOM 639 C CA . ASN A 1 79 ? 2.884 2.137 -21.096 1.00 86.44 79 ASN A CA 1
ATOM 640 C C . ASN A 1 79 ? 2.208 1.236 -20.046 1.00 86.44 79 ASN A C 1
ATOM 642 O O . ASN A 1 79 ? 2.863 0.446 -19.370 1.00 86.44 79 ASN A O 1
ATOM 646 N N . TRP A 1 80 ? 0.886 1.332 -19.886 1.00 85.62 80 TRP A N 1
ATOM 647 C CA . TRP A 1 80 ? 0.142 0.479 -18.949 1.00 85.62 80 TRP A CA 1
ATOM 648 C C . TRP A 1 80 ? 0.066 -0.991 -19.383 1.00 85.62 80 TRP A C 1
ATOM 650 O O . TRP A 1 80 ? -0.207 -1.852 -18.554 1.00 85.62 80 TRP A O 1
ATOM 660 N N . GLY A 1 81 ? 0.310 -1.281 -20.665 1.00 82.38 81 GLY A N 1
ATOM 661 C CA . GLY A 1 81 ? 0.369 -2.647 -21.196 1.00 82.38 81 GLY A CA 1
ATOM 662 C C . GLY A 1 81 ? 1.717 -3.348 -21.001 1.00 82.38 81 GLY A C 1
ATOM 663 O O . GLY A 1 81 ? 1.819 -4.534 -21.297 1.00 82.38 81 GLY A O 1
ATOM 664 N N . ASP A 1 82 ? 2.738 -2.639 -20.509 1.00 80.19 82 ASP A N 1
ATOM 665 C CA . ASP A 1 82 ? 4.120 -3.141 -20.480 1.00 80.19 82 ASP A CA 1
ATOM 666 C C . ASP A 1 82 ? 4.427 -3.993 -19.240 1.00 80.19 82 ASP A C 1
ATOM 668 O O . ASP A 1 82 ? 5.431 -4.710 -19.199 1.00 80.19 82 ASP A O 1
ATOM 672 N N . SER A 1 83 ? 3.588 -3.912 -18.204 1.00 74.44 83 SER A N 1
ATOM 673 C CA . SER A 1 83 ? 3.750 -4.718 -16.995 1.00 74.44 83 SER A CA 1
ATOM 674 C C . SER A 1 83 ? 2.957 -6.023 -17.086 1.00 74.44 83 SER A C 1
ATOM 676 O O . SER A 1 83 ? 1.811 -6.006 -17.537 1.00 74.44 83 SER A O 1
ATOM 678 N N . PRO A 1 84 ? 3.531 -7.152 -16.622 1.00 73.44 84 PRO A N 1
ATOM 679 C CA . PRO A 1 84 ? 2.779 -8.387 -16.485 1.00 73.44 84 PRO A CA 1
ATOM 680 C C . PRO A 1 84 ? 1.619 -8.161 -15.518 1.00 73.44 84 PRO A C 1
ATOM 682 O O . PRO A 1 84 ? 1.758 -7.477 -14.498 1.00 73.44 84 PRO A O 1
ATOM 685 N N . TRP A 1 85 ? 0.467 -8.729 -15.850 1.00 69.38 85 TRP A N 1
ATOM 686 C CA . TRP A 1 85 ? -0.702 -8.678 -14.991 1.00 69.38 85 TRP A CA 1
ATOM 687 C C . TRP A 1 85 ? -0.410 -9.415 -13.677 1.00 69.38 85 TRP A C 1
ATOM 689 O O . TRP A 1 85 ? 0.373 -10.363 -13.677 1.00 69.38 85 TRP A O 1
ATOM 699 N N . PRO A 1 86 ? -1.061 -9.051 -12.562 1.00 60.34 86 PRO A N 1
ATOM 700 C CA . PRO A 1 86 ? -0.798 -9.673 -11.263 1.00 60.34 86 PRO A CA 1
ATOM 701 C C . PRO A 1 86 ? -0.951 -11.203 -11.228 1.00 60.34 86 PRO A C 1
ATOM 703 O O . PRO A 1 86 ? -0.322 -11.840 -10.399 1.00 60.34 86 PRO A O 1
ATOM 706 N N . TRP A 1 87 ? -1.761 -11.792 -12.118 1.00 71.06 87 TRP A N 1
ATOM 707 C CA . TRP A 1 87 ? -1.931 -13.249 -12.268 1.00 71.06 87 TRP A CA 1
ATOM 708 C C . TRP A 1 87 ? -0.994 -13.896 -13.298 1.00 71.06 87 TRP A C 1
ATOM 710 O O . TRP A 1 87 ? -1.027 -15.108 -13.490 1.00 71.06 87 TRP A O 1
ATOM 720 N N . GLN A 1 88 ? -0.233 -13.095 -14.046 1.00 65.06 88 GLN A N 1
ATOM 721 C CA . GLN A 1 88 ? 0.861 -13.580 -14.894 1.00 65.06 88 GLN A CA 1
ATOM 722 C C . GLN A 1 88 ? 2.156 -13.760 -14.093 1.00 65.06 88 GLN A C 1
ATOM 724 O O . GLN A 1 88 ? 3.170 -14.150 -14.674 1.00 65.06 88 GLN A O 1
ATOM 729 N N . LEU A 1 89 ? 2.115 -13.434 -12.798 1.00 58.44 89 LEU A N 1
ATOM 730 C CA . LEU A 1 89 ? 3.181 -13.635 -11.834 1.00 58.44 89 LEU A CA 1
ATOM 731 C C . LEU A 1 89 ? 2.918 -14.910 -11.020 1.00 58.44 89 LEU A C 1
ATOM 733 O O . LEU A 1 89 ? 1.742 -15.135 -10.658 1.00 58.44 89 LEU A O 1
#

InterPro domains:
  IPR016571 Spore coat assembly protein CotJB [PIRSF010606] (7-89)
  IPR024207 Protein CotJB, domain [PF12652] (13-88)

Sequence (89 aa):
MKQAANPAKERYALMEKIQMVDFALVELTLYLDTHPQDTQAIQQFNQLAVESRDLKSAYEQRFGPLRQYGASFSGYPWNWGDSPWPWQL